Protein AF-A0A654M334-F1 (afdb_monomer)

Mean predicted aligned error: 5.61 Å

Solvent-accessible surface area (backbone atoms only — not comparable to full-atom values): 5078 Å² total; per-residue (Å²): 129,83,80,76,85,84,72,91,81,83,75,58,92,91,52,63,58,72,47,79,56,99,83,28,41,40,32,43,74,38,52,40,79,83,46,78,65,74,52,68,41,71,50,74,51,68,52,91,96,60,73,86,74,95,80,86,65,94,87,61,88,86,87,86,82,87,87,73,88,134

InterPro domains:
  IPR011051 RmlC-like cupin domain superfamily [SSF51182] (22-69)
  IPR014710 RmlC-like jelly roll fold [G3DSA:2.60.120.10] (2-70)

pLDDT: mean 87.91, std 11.18, range [45.53, 97.25]

Nearest PDB structures (foldseek):
  7rgq-assembly1_H  TM=3.977E-01  e=9.859E+00  Homo sapiens

Foldseek 3Di:
DPPPPLDDDDADVVDADWDADPNKIKGWPADCVNVVNPDTDIDIDDDPPDDDDDDDDPPDDDDDDDPDDD

Organism: NCBI:txid1353260

Structure (mmCIF, N/CA/C/O backbone):
data_AF-A0A654M334-F1
#
_entry.id   AF-A0A654M334-F1
#
loop_
_atom_site.group_PDB
_atom_site.id
_atom_site.type_symbol
_atom_site.label_atom_id
_atom_site.label_alt_id
_atom_site.label_comp_id
_atom_site.label_asym_id
_atom_site.label_entity_id
_atom_site.label_seq_id
_atom_site.pdbx_PDB_ins_code
_atom_site.Cartn_x
_atom_site.Cartn_y
_atom_site.Cartn_z
_atom_site.occupancy
_atom_site.B_iso_or_equiv
_atom_site.auth_seq_id
_atom_site.auth_comp_id
_atom_site.auth_asym_id
_atom_site.auth_atom_id
_atom_site.pdbx_PDB_model_num
ATOM 1 N N . MET A 1 1 ? -28.109 3.392 19.245 1.00 45.53 1 MET A N 1
ATOM 2 C CA . MET A 1 1 ? -27.776 3.125 17.835 1.00 45.53 1 MET A CA 1
ATOM 3 C C . MET A 1 1 ? -27.007 4.337 17.366 1.00 45.53 1 MET A C 1
ATOM 5 O O . MET A 1 1 ? -27.617 5.384 17.194 1.00 45.53 1 MET A O 1
ATOM 9 N N . GLU A 1 2 ? -25.680 4.246 17.323 1.00 49.22 2 GLU A N 1
ATOM 10 C CA . GLU A 1 2 ? -24.894 5.254 16.612 1.00 49.22 2 GLU A CA 1
ATOM 11 C C . GLU A 1 2 ? -25.306 5.190 15.144 1.00 49.22 2 GLU A C 1
ATOM 13 O O . GLU A 1 2 ? -25.346 4.118 14.546 1.00 49.22 2 GLU A O 1
ATOM 18 N N . SER A 1 3 ? -25.718 6.333 14.615 1.00 50.97 3 SER A N 1
ATOM 19 C CA . SER A 1 3 ? -25.987 6.521 13.198 1.00 50.97 3 SER A CA 1
ATOM 20 C C . SER A 1 3 ? -24.639 6.488 12.485 1.00 50.97 3 SER A C 1
ATOM 22 O O . SER A 1 3 ? -23.944 7.503 12.467 1.00 50.97 3 SER A O 1
ATOM 24 N N . THR A 1 4 ? -24.247 5.341 11.933 1.00 60.16 4 THR A N 1
ATOM 25 C CA . THR A 1 4 ? -23.129 5.294 10.993 1.00 60.16 4 THR A CA 1
ATOM 26 C C . THR A 1 4 ? -23.576 6.052 9.751 1.00 60.16 4 THR A C 1
ATOM 28 O O . THR A 1 4 ? -24.585 5.733 9.122 1.00 60.16 4 THR A O 1
ATOM 31 N N . ASN A 1 5 ? -22.908 7.166 9.472 1.00 64.75 5 ASN A N 1
ATOM 32 C CA . ASN A 1 5 ? -23.183 7.979 8.297 1.00 64.75 5 ASN A CA 1
ATOM 33 C C . ASN A 1 5 ? -22.510 7.290 7.102 1.00 64.75 5 ASN A C 1
ATOM 35 O O . ASN A 1 5 ? -21.498 7.763 6.595 1.00 64.75 5 ASN A O 1
ATOM 39 N N . ASP A 1 6 ? -23.010 6.107 6.743 1.00 71.00 6 ASP A N 1
ATOM 40 C CA . ASP A 1 6 ? -22.413 5.254 5.719 1.00 71.00 6 ASP A CA 1
ATOM 41 C C . ASP A 1 6 ? -22.713 5.853 4.341 1.00 71.00 6 ASP A C 1
ATOM 43 O O . ASP A 1 6 ? -23.772 5.632 3.749 1.00 71.00 6 ASP A O 1
ATOM 47 N N . SER A 1 7 ? -21.790 6.673 3.842 1.00 80.19 7 SER A N 1
ATOM 48 C CA . SER A 1 7 ? -21.83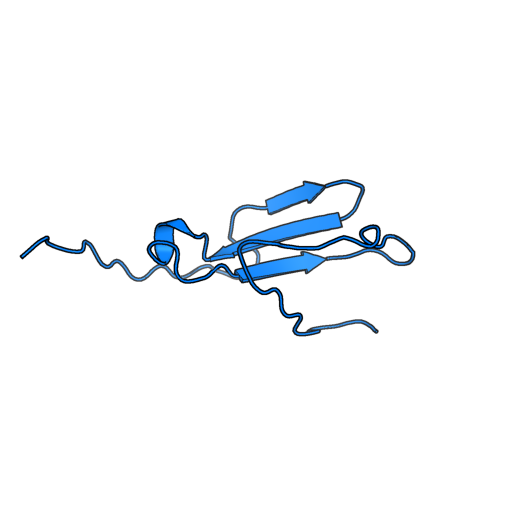6 7.232 2.495 1.00 80.19 7 SER A CA 1
ATOM 49 C C . SER A 1 7 ? -21.032 6.369 1.530 1.00 80.19 7 SER A C 1
ATOM 51 O O . SER A 1 7 ? -19.885 6.020 1.795 1.00 80.19 7 SER A O 1
ATOM 53 N N . ILE A 1 8 ? -21.627 6.052 0.380 1.00 87.12 8 ILE A N 1
ATOM 54 C CA . ILE A 1 8 ? -20.908 5.418 -0.725 1.00 87.12 8 ILE A CA 1
ATOM 55 C C . ILE A 1 8 ? -20.142 6.506 -1.472 1.00 87.12 8 ILE A C 1
ATOM 57 O O . ILE A 1 8 ? -20.744 7.443 -1.997 1.00 87.12 8 ILE A O 1
ATOM 61 N N . GLU A 1 9 ? -18.828 6.347 -1.553 1.00 87.69 9 GLU A N 1
ATOM 62 C CA . GLU A 1 9 ? -17.952 7.190 -2.359 1.00 87.69 9 GLU A CA 1
ATOM 63 C C . GLU A 1 9 ? -17.542 6.436 -3.625 1.00 87.69 9 GLU A C 1
ATOM 65 O O . GLU A 1 9 ? -17.230 5.245 -3.591 1.00 87.69 9 GLU A O 1
ATOM 70 N N . ILE A 1 10 ? -17.569 7.132 -4.760 1.00 89.88 10 ILE A N 1
ATOM 71 C CA . ILE A 1 10 ? -17.113 6.607 -6.046 1.00 89.88 10 ILE A CA 1
ATOM 72 C C . ILE A 1 10 ? -15.944 7.479 -6.477 1.00 89.88 10 ILE A C 1
ATOM 74 O O . ILE A 1 10 ? -16.120 8.680 -6.663 1.00 89.88 10 ILE A O 1
ATOM 78 N N . LEU A 1 11 ? -14.776 6.868 -6.654 1.00 89.56 11 LEU A N 1
ATOM 79 C CA . LEU A 1 11 ? -13.605 7.534 -7.214 1.00 89.56 11 LEU A CA 1
ATOM 80 C C . LEU A 1 11 ? -13.578 7.317 -8.726 1.00 89.56 11 LEU A C 1
ATOM 82 O O . LEU A 1 11 ? -13.660 6.181 -9.205 1.00 89.56 11 LEU A O 1
ATOM 86 N N . ALA A 1 12 ? -13.459 8.403 -9.484 1.00 89.62 12 ALA A N 1
ATOM 87 C CA . ALA A 1 12 ? -13.201 8.327 -10.911 1.00 89.62 12 ALA A CA 1
ATOM 88 C C . ALA A 1 12 ? -11.786 7.790 -11.192 1.00 89.62 12 ALA A C 1
ATOM 90 O O . ALA A 1 12 ? -10.930 7.667 -10.310 1.00 89.62 12 ALA A O 1
ATOM 91 N N . ASN A 1 13 ? -11.517 7.473 -12.460 1.00 85.06 13 ASN A N 1
ATOM 92 C CA . ASN A 1 13 ? -10.183 7.045 -12.865 1.00 85.06 13 ASN A CA 1
ATOM 93 C C . ASN A 1 13 ? -9.143 8.119 -12.497 1.00 85.06 13 ASN A C 1
ATOM 95 O O . ASN A 1 13 ? -9.344 9.295 -12.790 1.00 85.06 13 ASN A O 1
ATOM 99 N N . LEU A 1 14 ? -8.039 7.694 -11.878 1.00 84.31 14 LEU A N 1
ATOM 100 C CA . LEU A 1 14 ? -6.956 8.547 -11.370 1.00 84.31 14 LEU A CA 1
ATOM 101 C C . LEU A 1 14 ? -7.347 9.530 -10.247 1.00 84.31 14 LEU A C 1
ATOM 103 O O . LEU A 1 14 ? -6.490 10.272 -9.774 1.00 84.31 14 LEU A O 1
ATOM 107 N N . GLU A 1 15 ? -8.592 9.509 -9.765 1.00 87.56 15 GLU A N 1
ATOM 108 C CA . GLU A 1 15 ? -9.009 10.262 -8.580 1.00 87.56 15 GLU A CA 1
ATOM 109 C C . GLU A 1 15 ? -8.519 9.570 -7.295 1.00 87.56 15 GLU A C 1
ATOM 111 O O . GLU A 1 15 ? -8.238 8.365 -7.286 1.00 87.56 15 GLU A O 1
ATOM 116 N N . GLY A 1 16 ? -8.383 10.342 -6.218 1.00 83.69 16 GLY A N 1
ATOM 117 C CA . GLY A 1 16 ? -7.866 9.893 -4.925 1.00 83.69 16 GLY A CA 1
ATOM 118 C C . GLY A 1 16 ? -6.614 10.655 -4.491 1.00 83.69 16 GLY A C 1
ATOM 119 O O . GLY A 1 16 ? -5.980 11.370 -5.271 1.00 83.69 16 GLY A O 1
ATOM 120 N N . ASN A 1 17 ? -6.257 10.521 -3.213 1.00 90.56 17 ASN A N 1
ATOM 121 C CA . ASN A 1 17 ? -5.095 11.210 -2.656 1.00 90.56 17 ASN A CA 1
ATOM 122 C C . ASN A 1 17 ? -3.803 10.499 -3.078 1.00 90.56 17 ASN A C 1
ATOM 124 O O . ASN A 1 17 ? -3.636 9.314 -2.787 1.00 90.56 17 ASN A O 1
ATOM 128 N N . SER A 1 18 ? -2.900 11.223 -3.743 1.00 93.81 18 SER A N 1
ATOM 129 C CA . SER A 1 18 ? -1.631 10.684 -4.240 1.00 93.81 18 SER A CA 1
ATOM 130 C C . SER A 1 18 ? -0.439 11.270 -3.490 1.00 93.81 18 SER A C 1
ATOM 132 O O . SER A 1 18 ? -0.375 12.472 -3.236 1.00 93.81 18 SER A O 1
ATOM 134 N N . LEU A 1 19 ? 0.521 10.412 -3.163 1.00 93.75 19 LEU A N 1
ATOM 135 C CA . LEU A 1 19 ? 1.747 10.742 -2.452 1.00 93.75 19 LEU A CA 1
ATOM 136 C C . LEU A 1 19 ? 2.946 10.202 -3.228 1.00 93.75 19 LEU A C 1
ATOM 138 O O . LEU A 1 19 ? 2.927 9.066 -3.699 1.00 93.75 19 LEU A O 1
ATOM 142 N N . SER A 1 20 ? 4.010 10.998 -3.312 1.00 92.25 20 SER A N 1
ATOM 143 C CA . SER A 1 20 ? 5.288 10.559 -3.873 1.00 92.25 20 SER A CA 1
ATOM 144 C C . SER A 1 20 ? 6.288 10.304 -2.753 1.00 92.25 20 SER A C 1
ATOM 146 O O . SER A 1 20 ? 6.569 11.203 -1.957 1.00 92.25 20 SER A O 1
ATOM 148 N N . ILE A 1 21 ? 6.831 9.090 -2.686 1.00 88.56 21 ILE A N 1
ATOM 149 C CA . ILE A 1 21 ? 7.751 8.665 -1.625 1.00 88.56 21 ILE A CA 1
ATOM 150 C C . ILE A 1 21 ? 8.939 7.967 -2.282 1.00 88.56 21 ILE A C 1
ATOM 152 O O . ILE A 1 21 ? 8.783 6.925 -2.894 1.00 88.56 21 ILE A O 1
ATOM 156 N N . VAL A 1 22 ? 10.134 8.558 -2.173 1.00 85.12 22 VAL A N 1
ATOM 157 C CA . VAL A 1 22 ? 11.405 7.967 -2.654 1.00 85.12 22 VAL A CA 1
ATOM 158 C C . VAL A 1 22 ? 11.362 7.513 -4.134 1.00 85.12 22 VAL A C 1
ATOM 160 O O . VAL A 1 22 ? 12.055 6.594 -4.538 1.00 85.12 22 VAL A O 1
ATOM 163 N N . GLY A 1 23 ? 10.596 8.213 -4.977 1.00 84.50 23 GLY A N 1
ATOM 164 C CA . GLY A 1 23 ? 10.478 7.918 -6.414 1.00 84.50 23 GLY A CA 1
ATOM 165 C C . GLY A 1 23 ? 9.252 7.084 -6.792 1.00 84.50 23 GLY A C 1
ATOM 166 O O . GLY A 1 23 ? 8.848 7.112 -7.951 1.00 84.50 23 GLY A O 1
ATOM 167 N N . ASP A 1 24 ? 8.606 6.455 -5.817 1.00 90.44 24 ASP A N 1
ATOM 168 C CA . ASP A 1 24 ? 7.348 5.737 -5.995 1.00 90.44 24 ASP A CA 1
ATOM 169 C C . ASP A 1 24 ? 6.156 6.694 -5.946 1.00 90.44 24 ASP A C 1
ATOM 171 O O . ASP A 1 24 ? 6.210 7.764 -5.324 1.00 90.44 24 ASP A O 1
ATOM 175 N N . THR A 1 25 ? 5.042 6.274 -6.546 1.00 92.75 25 THR A N 1
ATOM 176 C CA . THR A 1 25 ? 3.747 6.950 -6.398 1.00 92.75 25 THR A CA 1
ATOM 177 C C . THR A 1 25 ? 2.734 6.024 -5.742 1.00 92.75 25 THR A C 1
ATOM 179 O O . THR A 1 25 ? 2.463 4.936 -6.239 1.00 92.75 25 THR A O 1
ATOM 182 N N . TYR A 1 26 ? 2.144 6.492 -4.646 1.00 94.50 26 TYR A N 1
ATOM 1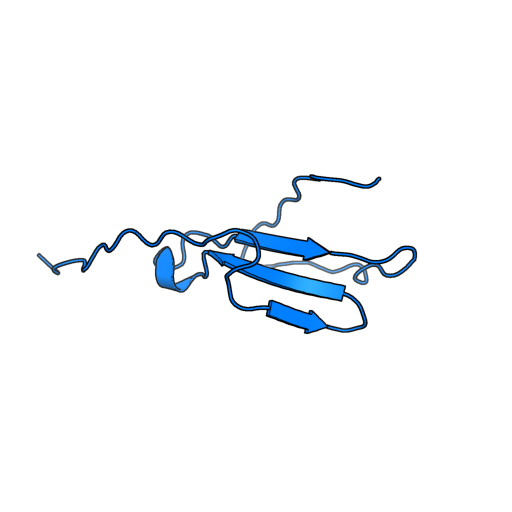83 C CA . TYR A 1 26 ? 1.112 5.799 -3.883 1.00 94.50 26 TYR A CA 1
ATOM 184 C C . TYR A 1 26 ? -0.184 6.585 -3.984 1.00 94.50 26 TYR A C 1
ATOM 186 O O . TYR A 1 26 ? -0.211 7.772 -3.660 1.00 94.50 26 TYR A O 1
ATOM 194 N N . ARG A 1 27 ? -1.272 5.937 -4.382 1.00 95.50 27 ARG A N 1
ATOM 195 C CA . ARG A 1 27 ? -2.604 6.532 -4.431 1.00 95.50 27 ARG A CA 1
ATOM 196 C C . ARG A 1 27 ? -3.537 5.784 -3.492 1.00 95.50 27 ARG A C 1
ATOM 198 O O . ARG A 1 27 ? -3.792 4.598 -3.665 1.00 95.50 27 ARG A O 1
ATOM 205 N N . ILE A 1 28 ? -4.052 6.481 -2.486 1.00 94.19 28 ILE A N 1
ATOM 206 C CA . ILE A 1 28 ? -4.977 5.904 -1.509 1.00 94.19 28 ILE A CA 1
ATOM 20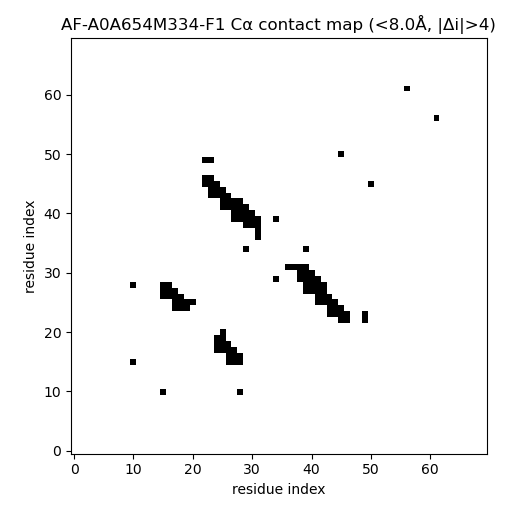7 C C . ILE A 1 28 ? -6.358 5.822 -2.159 1.00 94.19 28 ILE A C 1
ATOM 209 O O . ILE A 1 28 ? -6.979 6.850 -2.428 1.00 94.19 28 ILE A O 1
ATOM 213 N N . ILE A 1 29 ? -6.818 4.595 -2.409 1.00 94.81 29 ILE A N 1
ATOM 214 C CA . ILE A 1 29 ? -8.150 4.308 -2.958 1.00 94.81 29 ILE A CA 1
ATOM 215 C C . ILE A 1 29 ? -9.161 4.170 -1.818 1.00 94.81 29 ILE A C 1
ATOM 217 O O . ILE A 1 29 ? -10.268 4.688 -1.905 1.00 94.81 29 ILE A O 1
ATOM 221 N N . ILE A 1 30 ? -8.765 3.495 -0.733 1.00 94.12 30 ILE A N 1
ATOM 222 C CA . ILE A 1 30 ? -9.550 3.377 0.501 1.00 94.12 30 ILE A CA 1
ATOM 223 C C . ILE A 1 30 ? -8.609 3.575 1.689 1.00 94.12 30 ILE A C 1
ATOM 225 O O . ILE A 1 30 ? -7.687 2.785 1.895 1.00 94.12 30 ILE A O 1
ATOM 229 N N . GLY A 1 31 ? -8.841 4.622 2.474 1.00 92.81 31 GLY A N 1
ATOM 230 C CA . GLY A 1 31 ? -8.149 4.894 3.727 1.00 92.81 31 GLY A CA 1
ATOM 231 C C . GLY A 1 31 ? -8.768 4.159 4.919 1.00 92.81 31 GLY A C 1
ATOM 232 O O . GLY A 1 31 ? -9.929 3.760 4.908 1.00 92.81 31 GLY A O 1
ATOM 233 N N . SER A 1 32 ? -7.986 4.019 5.989 1.00 93.31 32 SER A N 1
ATOM 234 C CA . SER A 1 32 ? -8.389 3.320 7.220 1.00 93.31 32 SER A CA 1
ATOM 235 C C . SER A 1 32 ? -9.656 3.904 7.866 1.00 93.31 32 SER A C 1
ATOM 237 O O . SER A 1 32 ? -10.523 3.159 8.318 1.00 93.31 32 SER A O 1
ATOM 239 N N . GLU A 1 33 ? -9.811 5.232 7.862 1.00 91.56 33 GLU A N 1
ATOM 240 C CA . GLU A 1 33 ? -10.988 5.901 8.439 1.00 91.56 33 GLU A CA 1
ATOM 241 C C . GLU A 1 33 ? -12.289 5.515 7.719 1.00 91.56 33 GLU A C 1
ATOM 243 O O . GLU A 1 33 ? -13.305 5.298 8.377 1.00 91.56 33 GLU A O 1
ATOM 248 N N . GLN A 1 34 ? -12.242 5.317 6.396 1.00 91.19 34 GLN A N 1
ATOM 249 C CA . GLN A 1 34 ? -13.401 4.905 5.590 1.00 91.19 34 GLN A CA 1
ATOM 250 C C . GLN A 1 34 ? -13.860 3.471 5.904 1.00 91.19 34 GLN A C 1
ATOM 252 O O . GLN A 1 34 ? -14.985 3.098 5.586 1.00 91.19 34 GLN A O 1
ATOM 257 N N . THR A 1 35 ? -13.014 2.657 6.540 1.00 92.31 35 THR A N 1
ATOM 258 C CA . THR A 1 35 ? -13.324 1.263 6.898 1.00 92.31 35 THR A CA 1
ATOM 259 C C . THR A 1 35 ? -13.354 1.036 8.407 1.00 92.31 35 THR A C 1
ATOM 261 O O . THR A 1 35 ? -13.353 -0.110 8.858 1.00 92.31 35 THR A O 1
ATOM 264 N N . SER A 1 36 ? -13.363 2.111 9.206 1.00 93.25 36 SER A N 1
ATOM 265 C CA . SER A 1 36 ? -13.261 2.035 10.671 1.00 93.25 36 SER A CA 1
ATOM 266 C C . SER A 1 36 ? -12.066 1.191 11.149 1.00 93.25 36 SER A C 1
ATOM 268 O O . SER A 1 36 ? -12.149 0.471 12.143 1.00 93.25 36 SER A O 1
ATOM 270 N N . GLY A 1 37 ? -10.947 1.254 10.422 1.00 93.81 37 GLY A N 1
ATOM 271 C CA . GLY A 1 37 ? -9.721 0.527 10.743 1.00 93.81 37 GLY A CA 1
ATOM 272 C C . GLY A 1 37 ? -9.669 -0.927 10.276 1.00 93.81 37 GLY A C 1
ATOM 273 O O . GLY A 1 37 ? -8.716 -1.621 10.625 1.00 93.81 37 GLY A O 1
ATOM 274 N N . ALA A 1 38 ? -10.649 -1.405 9.506 1.00 95.12 38 ALA A N 1
ATOM 275 C CA . ALA A 1 38 ? -10.675 -2.793 9.053 1.00 95.12 38 ALA A CA 1
ATOM 276 C C . ALA A 1 38 ? -9.623 -3.088 7.972 1.00 95.12 38 ALA A C 1
ATOM 278 O O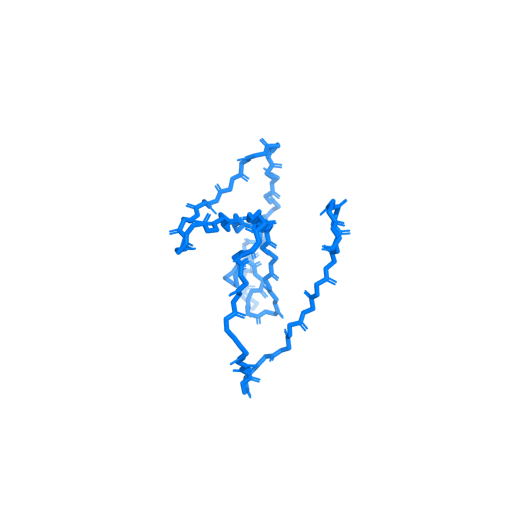 . ALA A 1 38 ? -8.982 -4.137 8.018 1.00 95.12 38 ALA A O 1
ATOM 279 N N . TYR A 1 39 ? -9.455 -2.189 6.996 1.00 95.94 39 TYR A N 1
ATOM 280 C CA . TYR A 1 39 ? -8.464 -2.331 5.922 1.00 95.94 39 TYR A CA 1
ATOM 281 C C . TYR A 1 39 ? -8.176 -1.006 5.197 1.00 95.94 39 TYR A C 1
ATOM 283 O O . TYR A 1 39 ? -8.837 0.014 5.396 1.00 95.94 39 TYR A O 1
ATOM 291 N N . SER A 1 40 ? -7.172 -1.014 4.325 1.00 96.25 40 SER A N 1
ATOM 292 C CA . SER A 1 40 ? -6.894 0.071 3.379 1.00 96.25 40 SER A CA 1
ATOM 293 C C . SER A 1 40 ? -6.488 -0.516 2.030 1.00 96.25 40 SER A C 1
ATOM 295 O O . SER A 1 40 ? -5.992 -1.639 1.974 1.00 96.25 40 SER A O 1
ATOM 297 N N . ILE A 1 41 ? -6.723 0.231 0.952 1.00 95.94 41 ILE A N 1
ATOM 298 C CA . ILE A 1 41 ? -6.304 -0.132 -0.405 1.00 95.94 41 ILE A CA 1
ATOM 299 C C . ILE A 1 41 ? -5.493 1.023 -0.974 1.00 95.94 41 ILE A C 1
ATOM 301 O O . ILE A 1 41 ? -5.968 2.162 -1.030 1.00 95.94 41 ILE A O 1
ATOM 305 N N . VAL A 1 42 ? -4.278 0.705 -1.409 1.00 95.38 42 VAL A N 1
ATOM 306 C CA . VAL A 1 42 ? -3.352 1.645 -2.031 1.00 95.38 42 VAL A CA 1
ATOM 307 C C . VAL A 1 42 ? -2.983 1.105 -3.404 1.00 95.38 42 VAL A C 1
ATOM 309 O O . VAL A 1 42 ? -2.594 -0.050 -3.538 1.00 95.38 42 VAL A O 1
ATOM 312 N N . ASP A 1 43 ? -3.148 1.945 -4.415 1.00 95.12 43 ASP A N 1
ATOM 313 C CA . ASP A 1 43 ? -2.643 1.720 -5.762 1.00 95.12 43 ASP A CA 1
ATOM 314 C C . ASP A 1 43 ? -1.207 2.252 -5.835 1.00 95.12 43 ASP A C 1
ATOM 316 O O . ASP A 1 43 ? -0.926 3.357 -5.364 1.00 95.12 43 ASP A O 1
ATOM 320 N N . MET A 1 44 ? -0.291 1.446 -6.359 1.00 93.44 44 MET A N 1
ATOM 321 C CA . MET A 1 44 ? 1.146 1.689 -6.290 1.00 93.44 44 MET A CA 1
ATOM 322 C C . MET A 1 44 ? 1.750 1.637 -7.6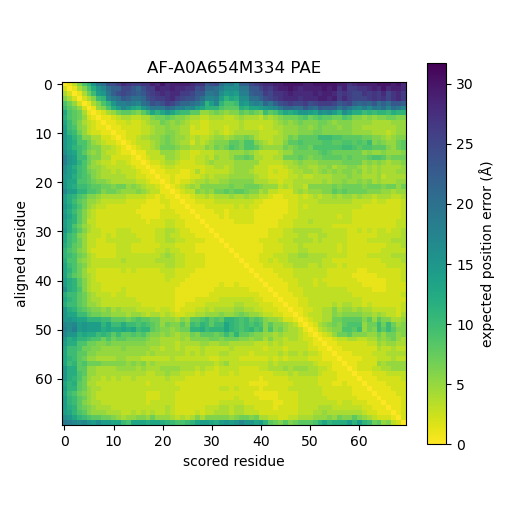87 1.00 93.44 44 MET A C 1
ATOM 324 O O . MET A 1 44 ? 1.639 0.630 -8.381 1.00 93.44 44 MET A O 1
ATOM 328 N N . LEU A 1 45 ? 2.442 2.710 -8.068 1.00 92.44 45 LEU A N 1
ATOM 329 C CA . LEU A 1 45 ? 3.320 2.732 -9.231 1.00 92.44 45 LEU A CA 1
ATOM 330 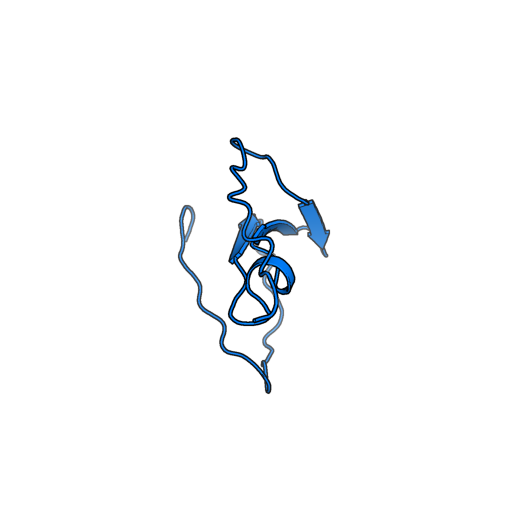C C . LEU A 1 45 ? 4.766 2.755 -8.745 1.00 92.44 45 LEU A C 1
ATOM 332 O O . LEU A 1 45 ? 5.239 3.775 -8.232 1.00 92.44 45 LEU A O 1
ATOM 336 N N . ILE A 1 46 ? 5.442 1.626 -8.935 1.00 91.75 46 ILE A N 1
ATOM 337 C CA . ILE A 1 46 ? 6.821 1.395 -8.511 1.00 91.75 46 ILE A CA 1
ATOM 338 C C . ILE A 1 46 ? 7.722 1.380 -9.754 1.00 91.75 46 ILE A C 1
ATOM 340 O O . ILE A 1 46 ? 7.551 0.517 -10.620 1.00 91.75 46 ILE A O 1
ATOM 344 N N . PRO A 1 47 ? 8.635 2.356 -9.920 1.00 90.25 47 PRO A N 1
ATOM 345 C CA . PRO A 1 47 ? 9.567 2.366 -11.040 1.00 90.25 47 PRO A CA 1
ATOM 346 C C . PRO A 1 47 ? 10.566 1.197 -10.979 1.00 90.25 47 PRO A C 1
ATOM 348 O O . PRO A 1 47 ? 10.935 0.751 -9.894 1.00 90.25 47 PRO A O 1
ATOM 351 N N . PRO A 1 48 ? 11.115 0.755 -12.125 1.00 87.62 48 PRO A N 1
ATOM 352 C CA . PRO A 1 48 ? 12.126 -0.296 -12.139 1.00 87.62 48 PRO A CA 1
ATOM 353 C C . PRO A 1 48 ? 13.345 0.031 -11.262 1.00 87.62 48 PRO A C 1
ATOM 355 O O . PRO A 1 48 ? 13.897 1.132 -11.342 1.00 87.62 48 PRO A O 1
ATOM 358 N N . ASN A 1 49 ? 13.843 -0.972 -10.532 1.00 82.62 49 ASN A N 1
ATOM 359 C CA . ASN A 1 49 ? 15.003 -0.898 -9.624 1.00 82.62 49 ASN A CA 1
ATOM 360 C C . ASN A 1 49 ? 14.810 -0.024 -8.372 1.00 82.62 49 ASN A C 1
ATOM 362 O O . ASN A 1 49 ? 15.792 0.273 -7.686 1.00 82.62 49 ASN A O 1
ATOM 366 N N . VAL A 1 50 ? 13.582 0.396 -8.076 1.00 76.12 50 VAL A N 1
ATOM 367 C CA . VAL A 1 50 ? 13.225 1.025 -6.807 1.00 76.12 50 VAL A CA 1
ATOM 368 C C . VAL A 1 50 ? 12.356 0.028 -6.064 1.00 76.12 50 VAL A C 1
ATOM 370 O O . VAL A 1 50 ? 11.230 -0.208 -6.465 1.00 76.12 50 VAL A O 1
ATOM 373 N N . ASP A 1 51 ? 12.896 -0.578 -5.012 1.00 72.88 51 ASP A N 1
ATOM 374 C CA . ASP A 1 51 ? 12.135 -1.477 -4.149 1.00 72.88 51 ASP A CA 1
ATOM 375 C C . ASP A 1 51 ? 12.194 -0.979 -2.706 1.00 72.88 51 ASP A C 1
ATOM 377 O O . ASP A 1 51 ? 13.253 -0.518 -2.246 1.00 72.88 51 ASP A O 1
ATOM 381 N N . PRO A 1 52 ? 11.093 -1.102 -1.945 1.00 78.75 52 PRO A N 1
ATOM 382 C CA . PRO A 1 52 ? 11.144 -0.878 -0.515 1.00 78.75 52 PRO A CA 1
ATOM 383 C C . PRO A 1 52 ? 12.132 -1.863 0.122 1.00 78.75 52 PRO A C 1
ATOM 385 O O . PRO A 1 52 ? 12.108 -3.069 -0.131 1.00 78.75 52 PRO A O 1
ATOM 388 N N . LEU A 1 53 ? 13.012 -1.348 0.988 1.00 84.38 53 LEU A N 1
ATOM 389 C CA . LEU A 1 53 ? 13.935 -2.192 1.746 1.00 84.38 53 LEU A CA 1
ATOM 390 C C . LEU A 1 53 ? 13.156 -3.251 2.549 1.00 84.38 53 LEU A C 1
ATOM 392 O O . LEU A 1 53 ? 12.062 -2.952 3.044 1.00 84.38 53 LEU A O 1
ATOM 396 N N . PRO A 1 54 ? 13.726 -4.455 2.752 1.00 90.56 54 PRO A N 1
ATOM 397 C CA . PRO A 1 54 ? 13.091 -5.490 3.558 1.00 90.56 54 PRO A CA 1
ATOM 398 C C . PRO A 1 54 ? 12.663 -4.964 4.935 1.00 90.56 54 PRO A C 1
ATOM 400 O O . PRO A 1 54 ? 13.484 -4.448 5.698 1.00 90.56 54 PRO A O 1
ATOM 403 N N 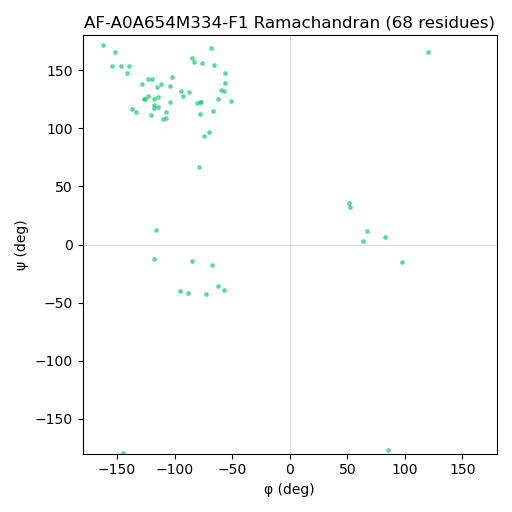. HIS A 1 55 ? 11.377 -5.100 5.257 1.00 92.50 55 HIS A N 1
ATOM 404 C CA . HIS A 1 55 ? 10.783 -4.619 6.504 1.00 92.50 55 HIS A CA 1
ATOM 405 C C . HIS A 1 55 ? 9.680 -5.566 7.005 1.00 92.50 55 HIS A C 1
ATOM 407 O O . HIS A 1 55 ? 9.450 -6.631 6.436 1.00 92.50 55 HIS A O 1
ATOM 413 N N . SER A 1 56 ? 9.043 -5.224 8.130 1.00 95.88 56 SER A N 1
ATOM 414 C CA . SER A 1 56 ? 7.964 -6.032 8.710 1.00 95.88 56 SER A CA 1
ATOM 415 C C . SER A 1 56 ? 6.906 -5.171 9.391 1.00 95.88 56 SER A C 1
ATOM 417 O O . SER A 1 56 ? 7.198 -4.085 9.901 1.00 95.88 56 SER A O 1
ATOM 419 N N . HIS A 1 57 ? 5.686 -5.701 9.455 1.00 95.94 57 HIS A N 1
ATOM 420 C CA . HIS A 1 57 ? 4.557 -5.081 10.136 1.00 95.94 57 HIS A CA 1
ATOM 421 C C . HIS A 1 57 ? 4.135 -5.935 11.330 1.00 95.94 57 HIS A C 1
ATOM 423 O O . HIS A 1 57 ? 3.727 -7.082 11.186 1.00 95.94 57 HIS A O 1
ATOM 429 N N . SER A 1 58 ? 4.222 -5.376 12.539 1.00 97.25 58 SER A N 1
ATOM 430 C CA . SER A 1 58 ? 3.858 -6.091 13.773 1.00 97.25 58 SER A CA 1
ATOM 431 C C . SER A 1 58 ? 2.368 -6.025 14.112 1.00 97.25 58 SER A C 1
ATOM 433 O O . SER A 1 58 ? 1.910 -6.752 14.990 1.00 97.25 58 SER A O 1
ATOM 435 N N . LYS A 1 59 ? 1.620 -5.128 13.460 1.00 95.88 59 LYS A N 1
ATOM 436 C CA . LYS A 1 59 ? 0.230 -4.799 13.815 1.00 95.88 59 LYS A CA 1
ATOM 437 C C . LYS A 1 59 ? -0.790 -5.117 12.726 1.00 95.88 59 LYS A C 1
ATOM 439 O O . LYS A 1 59 ? -1.981 -5.061 13.010 1.00 95.88 59 LYS A O 1
ATOM 444 N N . PHE A 1 60 ? -0.349 -5.406 11.506 1.00 95.44 60 PHE A N 1
ATOM 445 C CA . PHE A 1 60 ? -1.236 -5.664 10.378 1.00 95.44 60 PHE A CA 1
ATOM 446 C C . PHE A 1 60 ? -0.578 -6.597 9.364 1.00 95.44 60 PHE A C 1
ATOM 448 O O . PHE A 1 60 ? 0.627 -6.840 9.417 1.00 95.44 60 PHE A O 1
ATOM 455 N N . GLN A 1 61 ? -1.402 -7.126 8.467 1.00 97.06 61 GLN A N 1
ATOM 456 C CA . GLN A 1 61 ? -0.982 -7.960 7.350 1.00 97.06 61 GLN A CA 1
ATOM 457 C C . GLN A 1 61 ? -0.996 -7.134 6.069 1.00 97.06 61 GLN A C 1
ATOM 459 O O . GLN A 1 61 ? -1.874 -6.292 5.887 1.00 97.06 61 GLN A O 1
ATOM 464 N N . GLU A 1 62 ? -0.043 -7.402 5.189 1.00 96.56 62 GLU A N 1
ATOM 465 C CA . GLU A 1 62 ? 0.063 -6.778 3.876 1.00 96.56 62 GLU A CA 1
ATOM 466 C C . GLU A 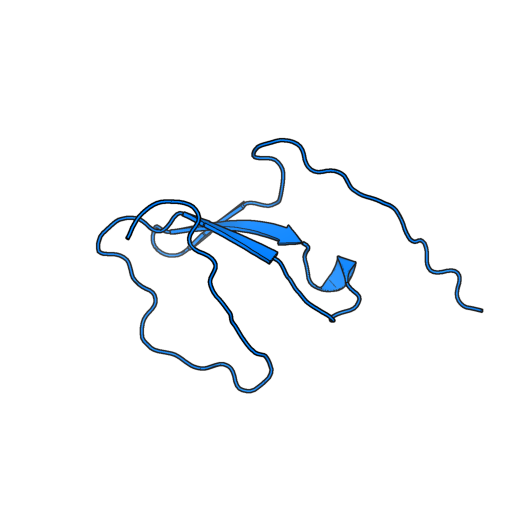1 62 ? -0.032 -7.860 2.798 1.00 96.56 62 GLU A C 1
ATOM 468 O O . GLU A 1 62 ? 0.449 -8.982 2.982 1.00 96.56 62 GLU A O 1
ATOM 473 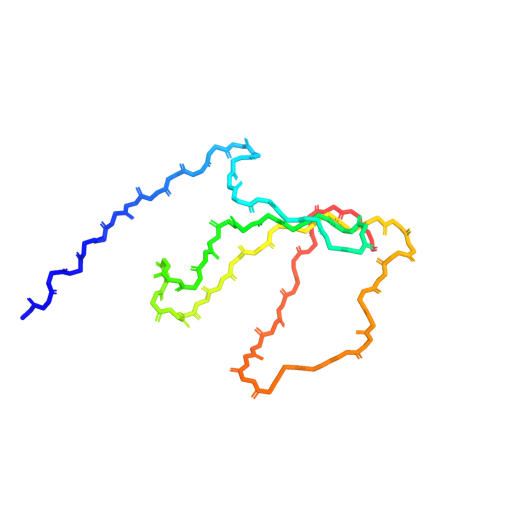N N . ALA A 1 63 ? -0.690 -7.530 1.692 1.00 95.69 63 ALA A N 1
ATOM 474 C CA . ALA A 1 63 ? -0.803 -8.388 0.526 1.00 95.69 63 ALA A CA 1
ATOM 475 C C . ALA A 1 63 ? -0.715 -7.535 -0.739 1.00 95.69 63 ALA A C 1
ATOM 477 O O . ALA A 1 63 ? -1.197 -6.404 -0.766 1.00 95.69 63 ALA A O 1
ATOM 478 N N . PHE A 1 64 ? -0.145 -8.117 -1.791 1.00 94.31 64 PHE A N 1
ATOM 479 C CA . PHE A 1 64 ? 0.040 -7.462 -3.079 1.00 94.31 64 PHE A CA 1
ATOM 480 C C . PHE A 1 64 ? -0.787 -8.171 -4.142 1.00 94.31 64 PHE A C 1
ATOM 482 O O . PHE A 1 64 ? -0.800 -9.401 -4.225 1.00 94.31 64 PHE A O 1
ATOM 489 N N . TYR A 1 65 ? -1.464 -7.378 -4.965 1.00 95.69 65 TYR A N 1
ATOM 490 C CA . TYR A 1 65 ? -2.106 -7.840 -6.184 1.00 95.69 65 TYR A CA 1
ATOM 491 C C . TYR A 1 65 ? -1.503 -7.066 -7.351 1.00 95.69 65 TYR A C 1
ATOM 493 O O . TYR A 1 65 ? -1.696 -5.855 -7.455 1.00 95.69 65 TYR A O 1
ATOM 501 N N . ILE A 1 66 ? -0.741 -7.761 -8.194 1.00 94.12 66 ILE A N 1
ATOM 502 C CA . ILE A 1 66 ? -0.053 -7.145 -9.329 1.00 94.12 66 ILE A CA 1
ATOM 503 C C . ILE A 1 66 ? -1.063 -6.916 -10.453 1.00 94.12 66 ILE A C 1
ATOM 505 O O . ILE A 1 66 ? -1.737 -7.848 -10.894 1.00 94.12 66 ILE A O 1
ATOM 509 N N . ILE A 1 67 ? -1.186 -5.659 -10.880 1.00 94.38 67 ILE A N 1
ATOM 510 C CA . ILE A 1 67 ? -2.087 -5.243 -11.963 1.00 94.38 67 ILE A CA 1
ATOM 511 C C . ILE A 1 67 ? -1.337 -5.194 -13.300 1.00 94.38 67 ILE A C 1
ATOM 513 O O . ILE A 1 67 ? -1.895 -5.588 -14.322 1.00 94.38 67 ILE A O 1
ATOM 517 N N . ASP A 1 68 ? -0.092 -4.717 -13.282 1.00 93.31 68 ASP A N 1
ATOM 518 C CA . ASP A 1 68 ? 0.804 -4.608 -14.433 1.00 93.31 68 ASP A CA 1
ATOM 519 C C . ASP A 1 68 ? 2.265 -4.635 -13.950 1.00 93.31 68 ASP A C 1
ATOM 521 O O . ASP A 1 68 ? 2.540 -4.247 -12.811 1.00 93.31 68 ASP A O 1
ATOM 525 N N . GLY A 1 69 ? 3.184 -5.075 -14.811 1.00 90.19 69 GLY A N 1
ATOM 526 C CA . GLY A 1 69 ? 4.587 -5.327 -14.462 1.00 90.19 69 GLY A CA 1
ATOM 527 C C . GLY A 1 69 ? 4.856 -6.720 -13.876 1.00 90.19 69 GLY A C 1
ATOM 528 O O . GLY A 1 69 ? 3.952 -7.555 -13.796 1.00 90.19 69 GLY A O 1
ATOM 529 N N . ASP A 1 70 ? 6.117 -6.943 -13.485 1.00 75.69 70 ASP A N 1
ATOM 530 C CA . ASP A 1 70 ? 6.681 -8.243 -13.088 1.00 75.69 70 ASP A CA 1
ATOM 531 C C . ASP A 1 70 ? 7.417 -8.172 -11.740 1.00 75.69 70 ASP A C 1
ATOM 533 O O . ASP A 1 70 ? 8.168 -7.187 -11.534 1.00 75.69 70 ASP A O 1
#

Secondary structure (DSSP, 8-state):
------PPP-PPTT-SEEEEETTEEEEEEE-GGGGTTS--EEEEE--TT--PPS---SS-------SS--

Sequence (70 aa):
MESTNDSIEILANLEGNSLSIVGDTYRIIIGSEQTSGAYSIVDMLIPPNVDPLPHSHSKFQEAFYIIDGD

Radius of gyration: 14.84 Å; Cα contacts (8 Å, |Δi|>4): 59; chains: 1; bounding box: 43×20×32 Å